Protein AF-A0A2S5N0G9-F1 (afdb_monomer_lite)

Radius of gyration: 22.92 Å; chains: 1; bounding box: 87×25×61 Å

pLDDT: mean 88.34, std 13.6, range [45.78, 98.44]

Sequence (150 aa):
MRMTAMVTISERQPISTPMTWEITRTRRIVLGGAIVITLATGAAIGSTYAPAAATDPDLLVLVRFMAFVKTVIALSAAAIVAWRFGSAIARPLAATYIASVSLMALAPGLIWYEALLPLASGLFHSGLLLGLALAAGDGLLKRRASDPAD

Secondary structure (DSSP, 8-state):
-----------------HHHHHHHHHHHHHHHHHHHHHHHHHHHHHHHS--SS---HHHHHHHHHHHHHHHHHHHHHHHHHHHHTTS---HHHHHHHHHHHHHHHHHHHHHHTT-SHHHHHHHHHHHHHHHHHHHHHHHHHHHHHHS---

Foldseek 3Di:
DDDDPPPPPPPPPPCPPPVLVVQLVVLLVLLVVLLVVLLVVLQVVQVVQQDPDDDDPVVLVVLLVVLVVLQVVLVVLSVVLSVVSNDDDDPVLSVLSSQLSSLSSNLSSNSNRPHPNVSSVVSNVSSVVSSVVSVVVVVVVVVVVPDDDD

Structure (mmCIF, N/CA/C/O backbone):
data_AF-A0A2S5N0G9-F1
#
_entry.id   AF-A0A2S5N0G9-F1
#
loop_
_atom_site.group_PDB
_atom_site.id
_atom_site.type_symbol
_atom_site.label_atom_id
_atom_site.label_alt_id
_atom_site.label_comp_id
_atom_site.label_asym_id
_atom_site.label_entity_id
_atom_site.label_seq_id
_atom_site.pdbx_PDB_ins_code
_atom_site.Cartn_x
_atom_site.Cartn_y
_atom_site.Cartn_z
_atom_site.occupancy
_atom_site.B_iso_or_equiv
_atom_site.auth_seq_id
_atom_site.auth_comp_id
_atom_site.auth_asym_id
_atom_site.auth_atom_id
_atom_site.pdbx_PDB_model_num
ATOM 1 N N . MET A 1 1 ? -66.064 -11.218 20.765 1.00 45.78 1 MET A N 1
ATOM 2 C CA . MET A 1 1 ? -64.932 -10.770 21.603 1.00 45.78 1 MET A CA 1
ATOM 3 C C . MET A 1 1 ? -63.636 -11.228 20.932 1.00 45.78 1 MET A C 1
ATOM 5 O O . MET A 1 1 ? -63.236 -12.370 21.090 1.00 45.78 1 MET A O 1
ATOM 9 N N . ARG A 1 2 ? -63.056 -10.394 20.060 1.00 47.59 2 ARG A N 1
ATOM 10 C CA . ARG A 1 2 ? -61.748 -10.618 19.420 1.00 47.59 2 ARG A CA 1
ATOM 11 C C . ARG A 1 2 ? -60.911 -9.380 19.727 1.00 47.59 2 ARG A C 1
ATOM 13 O O . ARG A 1 2 ? -61.249 -8.297 19.265 1.00 47.59 2 ARG A O 1
ATOM 20 N N . MET A 1 3 ? -59.896 -9.540 20.571 1.00 50.47 3 MET A N 1
ATOM 21 C CA . MET A 1 3 ? -58.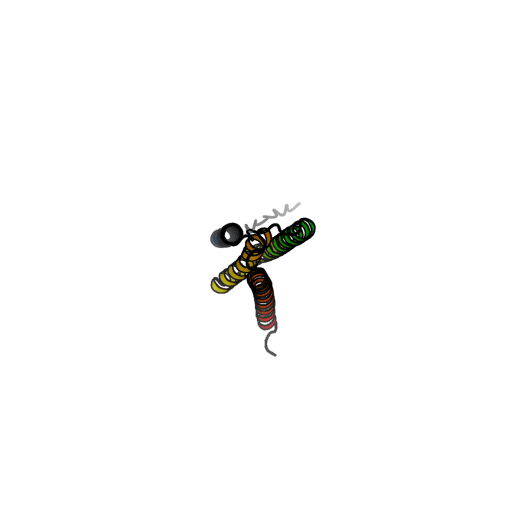911 -8.503 20.870 1.00 50.47 3 MET A CA 1
ATOM 22 C C . MET A 1 3 ? -57.874 -8.498 19.749 1.00 50.47 3 MET A C 1
ATOM 24 O O . MET A 1 3 ? -57.057 -9.409 19.639 1.00 50.47 3 MET A O 1
ATOM 28 N N . THR A 1 4 ? -57.943 -7.482 18.897 1.00 65.44 4 THR A N 1
ATOM 29 C CA . THR A 1 4 ? -56.927 -7.184 17.891 1.00 65.44 4 THR A CA 1
ATOM 30 C C . THR A 1 4 ? -55.730 -6.577 18.615 1.00 65.44 4 THR A C 1
ATOM 32 O O . THR A 1 4 ? -55.753 -5.408 18.993 1.00 65.44 4 THR A O 1
ATOM 35 N N . ALA A 1 5 ? -54.702 -7.384 18.875 1.00 56.84 5 ALA A N 1
ATOM 36 C CA . ALA A 1 5 ? -53.436 -6.887 19.391 1.00 56.84 5 ALA A CA 1
ATOM 37 C C . ALA A 1 5 ? -52.751 -6.070 18.287 1.00 56.84 5 ALA A C 1
ATOM 39 O O . ALA A 1 5 ? -52.261 -6.612 17.297 1.00 56.84 5 ALA A O 1
ATOM 40 N N . MET A 1 6 ? -52.770 -4.750 18.445 1.00 55.53 6 MET A N 1
ATOM 41 C CA . MET A 1 6 ? -52.031 -3.818 17.606 1.00 55.53 6 MET A CA 1
ATOM 42 C C . MET A 1 6 ? -50.548 -3.947 17.971 1.00 55.53 6 MET A C 1
ATOM 44 O O . MET A 1 6 ? -50.085 -3.378 18.956 1.00 55.53 6 MET A O 1
ATOM 48 N N . VAL A 1 7 ? -49.816 -4.768 17.216 1.00 66.38 7 VAL A N 1
ATOM 49 C CA . VAL A 1 7 ? -48.358 -4.886 17.321 1.00 66.38 7 VAL A CA 1
ATOM 50 C C . VAL A 1 7 ? -47.752 -3.606 16.752 1.00 66.38 7 VAL A C 1
ATOM 52 O O . VAL A 1 7 ? -47.604 -3.447 15.542 1.00 66.38 7 VAL A O 1
ATOM 55 N N . THR A 1 8 ? -47.418 -2.667 17.629 1.00 62.09 8 THR A N 1
ATOM 56 C CA . THR A 1 8 ? -46.537 -1.546 17.311 1.00 62.09 8 THR A CA 1
ATOM 57 C C . THR A 1 8 ? -45.128 -2.097 17.123 1.00 62.09 8 THR A C 1
ATOM 59 O O . THR A 1 8 ? -44.383 -2.314 18.077 1.00 62.09 8 THR A O 1
ATOM 62 N N . ILE A 1 9 ? -44.764 -2.352 15.867 1.00 60.28 9 ILE A N 1
ATOM 63 C CA . ILE A 1 9 ? -43.373 -2.547 15.461 1.00 60.28 9 ILE A CA 1
ATOM 64 C C . ILE A 1 9 ? -42.659 -1.226 15.763 1.00 60.28 9 ILE A C 1
ATOM 66 O O . ILE A 1 9 ? -42.731 -0.269 14.998 1.00 60.28 9 ILE A O 1
ATOM 70 N N . SER A 1 10 ? -42.027 -1.144 16.933 1.00 58.50 10 SER A N 1
ATOM 71 C CA . SER A 1 10 ? -41.069 -0.090 17.239 1.00 58.50 10 SER A CA 1
ATOM 72 C C . SER A 1 10 ? -39.865 -0.322 16.332 1.00 58.50 10 SER A C 1
ATOM 74 O O . SER A 1 10 ? -39.002 -1.150 16.627 1.00 58.50 10 SER A O 1
ATOM 76 N N . GLU A 1 11 ? -39.837 0.376 15.195 1.00 58.41 11 GLU A N 1
ATOM 77 C CA . GLU A 1 11 ? -38.622 0.585 14.417 1.00 58.41 11 GLU A CA 1
ATOM 78 C C . GLU A 1 11 ? -37.591 1.241 15.340 1.00 58.41 11 GLU A C 1
ATOM 80 O O . GLU A 1 11 ? -37.513 2.463 15.472 1.00 58.41 11 GLU A O 1
ATOM 85 N N . ARG A 1 12 ? -36.765 0.426 16.000 1.00 58.44 12 ARG A N 1
ATOM 86 C CA . ARG A 1 12 ? -35.444 0.880 16.421 1.00 58.44 12 ARG A CA 1
ATOM 87 C C . ARG A 1 12 ? -34.668 1.150 15.141 1.00 58.44 12 ARG A C 1
ATOM 89 O O . ARG A 1 12 ? -33.966 0.272 14.653 1.00 58.44 12 ARG A O 1
ATOM 96 N N . GLN A 1 13 ? -34.828 2.351 14.590 1.00 59.62 13 GLN A N 1
ATOM 97 C CA . GLN A 1 13 ? -33.883 2.923 13.641 1.00 59.62 13 GLN A CA 1
ATOM 98 C C . GLN A 1 13 ? -32.494 2.756 14.273 1.00 59.62 13 GLN A C 1
ATOM 100 O O . GLN A 1 13 ? -32.251 3.329 15.343 1.00 59.62 13 GLN A O 1
ATOM 105 N N . PRO A 1 14 ? -31.601 1.918 13.717 1.00 58.53 14 PRO A N 1
ATOM 106 C CA . PRO A 1 14 ? -30.251 1.842 14.232 1.00 58.53 14 PRO A CA 1
ATOM 107 C C . PRO A 1 14 ? -29.652 3.225 14.012 1.00 58.53 14 PRO A C 1
ATOM 109 O O . PRO A 1 14 ? -29.462 3.649 12.875 1.00 58.53 14 PRO A O 1
ATOM 112 N N . ILE A 1 15 ? -29.402 3.955 15.100 1.00 60.78 15 ILE A N 1
ATOM 113 C CA . ILE A 1 15 ? -28.652 5.206 15.063 1.00 60.78 15 ILE A CA 1
ATOM 114 C C . ILE A 1 15 ? -27.228 4.824 14.649 1.00 60.78 15 ILE A C 1
ATOM 116 O O . ILE A 1 15 ? -26.339 4.644 15.478 1.00 60.78 15 ILE A O 1
ATOM 120 N N . SER A 1 16 ? -26.998 4.646 13.350 1.00 57.66 16 SER A N 1
ATOM 121 C CA . SER A 1 16 ? -25.667 4.737 12.781 1.00 57.66 16 SER A CA 1
ATOM 122 C C . SER A 1 16 ? -25.278 6.194 12.949 1.00 57.66 16 SER A C 1
ATOM 124 O O . SER A 1 16 ? -25.756 7.059 12.216 1.00 57.66 16 SER A O 1
ATOM 126 N N . THR A 1 17 ? -24.490 6.493 13.977 1.00 56.34 17 THR A N 1
ATOM 127 C CA . THR A 1 17 ? -23.996 7.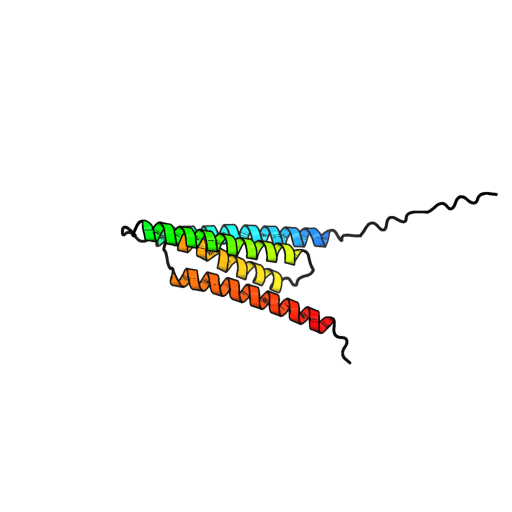847 14.209 1.00 56.34 17 THR A CA 1
ATOM 128 C C . THR A 1 17 ? -23.321 8.331 12.920 1.00 56.34 17 THR A C 1
ATOM 130 O O . THR A 1 17 ? -22.353 7.699 12.480 1.00 56.34 17 THR A O 1
ATOM 133 N N . PRO A 1 18 ? -23.809 9.414 12.281 1.00 60.34 18 PRO A N 1
ATOM 134 C CA . PRO A 1 18 ? -23.333 9.853 10.965 1.00 60.34 18 PRO A CA 1
ATOM 135 C C . PRO A 1 18 ? -21.814 10.098 10.931 1.00 60.34 18 PRO A C 1
ATOM 137 O O . PRO A 1 18 ? -21.167 9.937 9.906 1.00 60.34 18 PRO A O 1
ATOM 140 N N . MET A 1 19 ? -21.202 10.358 12.084 1.00 66.94 19 MET A N 1
ATOM 141 C CA . MET A 1 19 ? -19.759 10.540 12.208 1.00 66.94 19 MET A CA 1
ATOM 142 C C . MET A 1 19 ? -18.927 9.282 11.871 1.00 66.94 19 MET A C 1
ATOM 144 O O . MET A 1 19 ? -17.781 9.396 11.442 1.00 66.94 19 MET A O 1
ATOM 148 N N . THR A 1 20 ? -19.454 8.066 12.066 1.00 78.69 20 THR A N 1
ATOM 149 C CA . THR A 1 20 ? -18.649 6.834 11.922 1.00 78.69 20 THR A CA 1
ATOM 150 C C . THR A 1 20 ? -18.421 6.437 10.463 1.00 78.69 20 THR A C 1
ATOM 152 O O . THR A 1 20 ? -17.302 6.062 10.101 1.00 78.69 20 THR A O 1
ATOM 155 N N . TRP A 1 21 ? -19.432 6.581 9.600 1.00 79.00 21 TRP A N 1
ATOM 156 C CA . TRP A 1 21 ? -19.316 6.233 8.181 1.00 79.00 21 TRP A CA 1
ATOM 157 C C . TRP A 1 21 ? -18.414 7.213 7.420 1.00 79.00 21 TRP A C 1
ATOM 159 O O . TRP A 1 21 ? -17.643 6.783 6.559 1.00 79.00 21 TRP A O 1
ATOM 169 N N . GLU A 1 22 ? -18.438 8.504 7.771 1.00 88.00 22 GLU A N 1
ATOM 170 C CA . GLU A 1 22 ? -17.574 9.528 7.170 1.00 88.00 22 GLU A CA 1
ATOM 171 C C . GLU A 1 22 ? -16.100 9.266 7.474 1.00 88.00 22 GLU A C 1
ATOM 173 O O . GLU A 1 22 ? -15.257 9.328 6.575 1.00 88.00 22 GLU A O 1
ATOM 178 N N . ILE A 1 23 ? -15.777 8.895 8.719 1.00 87.50 23 ILE A N 1
ATOM 179 C CA . ILE A 1 23 ? -14.408 8.556 9.128 1.00 87.50 23 ILE A CA 1
ATOM 180 C C . ILE A 1 23 ? -13.918 7.309 8.383 1.00 87.50 23 ILE A C 1
ATOM 182 O O . ILE A 1 23 ? -12.805 7.307 7.848 1.00 87.50 23 ILE A O 1
ATOM 186 N N . THR A 1 24 ? -14.732 6.251 8.307 1.00 89.94 24 THR A N 1
ATOM 187 C CA . THR A 1 24 ? -14.374 5.032 7.565 1.00 89.94 24 THR A CA 1
ATOM 188 C C . THR A 1 24 ? -14.204 5.311 6.072 1.00 89.94 24 THR A C 1
ATOM 190 O O . THR A 1 24 ? -13.220 4.864 5.477 1.00 89.94 24 THR A O 1
ATOM 193 N N . ARG A 1 25 ? -15.108 6.089 5.461 1.00 92.69 25 ARG A N 1
ATOM 194 C CA . ARG A 1 25 ? -15.016 6.489 4.050 1.00 92.69 25 ARG A CA 1
ATOM 195 C C . ARG A 1 25 ? -13.750 7.299 3.787 1.00 92.69 25 ARG A C 1
ATOM 197 O O . ARG A 1 25 ? -13.001 6.960 2.875 1.00 92.69 25 ARG A O 1
ATOM 204 N N . THR A 1 26 ? -13.475 8.303 4.617 1.00 94.56 26 THR A N 1
ATOM 205 C CA . THR A 1 26 ? -12.275 9.145 4.512 1.00 94.56 26 THR A CA 1
ATOM 206 C C . THR A 1 26 ? -11.011 8.298 4.582 1.00 94.56 26 THR A C 1
ATOM 208 O O . THR A 1 26 ? -10.142 8.417 3.727 1.00 94.56 26 THR A O 1
ATOM 211 N N . ARG A 1 27 ? -10.922 7.363 5.535 1.00 94.75 27 ARG A N 1
ATOM 212 C CA . ARG A 1 27 ? -9.765 6.461 5.664 1.00 94.75 27 ARG A CA 1
ATOM 213 C C . ARG A 1 27 ? -9.568 5.557 4.448 1.00 94.75 27 ARG A C 1
ATOM 215 O O . ARG A 1 27 ? -8.431 5.341 4.043 1.00 94.75 27 ARG A O 1
ATOM 222 N N . ARG A 1 28 ? -10.649 5.048 3.848 1.00 96.25 28 ARG A N 1
ATOM 223 C CA . ARG A 1 28 ? -10.580 4.251 2.609 1.00 96.25 28 ARG A CA 1
ATOM 224 C C . ARG A 1 28 ? -10.113 5.085 1.417 1.00 96.25 28 ARG A C 1
ATOM 226 O O . ARG A 1 28 ? -9.301 4.602 0.637 1.00 96.25 28 ARG A O 1
ATOM 233 N N . ILE A 1 29 ? -10.578 6.330 1.308 1.00 97.56 29 ILE A N 1
ATOM 234 C CA . ILE A 1 29 ? -10.121 7.272 0.275 1.00 97.56 29 ILE A CA 1
ATOM 235 C C . ILE A 1 29 ? -8.635 7.581 0.463 1.00 97.56 29 ILE A C 1
ATOM 237 O O . ILE A 1 29 ? -7.877 7.495 -0.496 1.00 97.56 29 ILE A O 1
ATOM 241 N N . VAL A 1 30 ? -8.205 7.879 1.692 1.00 97.88 30 VAL A N 1
ATOM 242 C CA . VAL A 1 30 ? -6.792 8.140 2.004 1.00 97.88 30 VAL A CA 1
ATOM 243 C C . VAL A 1 30 ? -5.930 6.919 1.686 1.00 97.88 30 VAL A C 1
ATOM 245 O O . VAL A 1 30 ? -4.880 7.077 1.078 1.00 97.88 30 VAL A O 1
ATOM 248 N N . LEU A 1 31 ? -6.374 5.707 2.034 1.00 97.94 31 LEU A N 1
ATOM 249 C CA . LEU A 1 31 ? -5.674 4.470 1.680 1.00 97.94 31 LEU A CA 1
ATOM 250 C C . LEU A 1 31 ? -5.543 4.307 0.160 1.00 97.94 31 LEU A C 1
ATOM 252 O O . LEU A 1 31 ? -4.445 4.067 -0.333 1.00 97.94 31 LEU A O 1
ATOM 256 N N . GLY A 1 32 ? -6.644 4.464 -0.581 1.00 97.81 32 GLY A N 1
ATOM 257 C CA . GLY A 1 32 ? -6.636 4.371 -2.042 1.00 97.81 32 GLY A CA 1
ATOM 258 C C . GLY A 1 32 ? -5.720 5.414 -2.684 1.00 97.81 32 GLY A C 1
ATOM 259 O O . GLY A 1 32 ? -4.890 5.073 -3.523 1.00 97.81 32 GLY A O 1
ATOM 260 N N . GLY A 1 33 ? -5.809 6.666 -2.230 1.00 98.19 33 GLY A N 1
ATOM 261 C CA . GLY A 1 33 ? -4.933 7.747 -2.673 1.00 98.19 33 GLY A CA 1
ATOM 262 C C . GLY A 1 33 ? -3.464 7.461 -2.370 1.00 98.19 33 GLY A C 1
ATOM 263 O O . GLY A 1 33 ? -2.623 7.620 -3.248 1.00 98.19 33 GLY A O 1
ATOM 264 N N . ALA A 1 34 ? -3.152 6.968 -1.170 1.00 98.00 34 ALA A N 1
ATOM 265 C CA . ALA A 1 34 ? -1.789 6.627 -0.780 1.00 98.00 34 ALA A CA 1
ATOM 266 C C . ALA A 1 34 ? -1.192 5.524 -1.667 1.00 98.00 34 ALA A C 1
ATOM 268 O O . ALA A 1 34 ? -0.059 5.670 -2.110 1.00 98.00 34 ALA A O 1
ATOM 269 N N . ILE A 1 35 ? -1.962 4.480 -1.995 1.00 97.88 35 ILE A N 1
ATOM 270 C CA . ILE A 1 35 ? -1.524 3.399 -2.896 1.00 97.88 35 ILE A CA 1
ATOM 271 C C . ILE A 1 35 ? -1.207 3.936 -4.288 1.00 97.88 35 ILE A C 1
ATOM 273 O O . ILE A 1 35 ? -0.157 3.623 -4.843 1.00 97.88 35 ILE A O 1
ATOM 277 N N . VAL A 1 36 ? -2.106 4.745 -4.856 1.00 98.00 36 VAL A N 1
ATOM 278 C CA . VAL A 1 36 ? -1.902 5.327 -6.189 1.00 98.00 36 VAL A CA 1
ATOM 279 C C . VAL A 1 36 ? -0.661 6.217 -6.190 1.00 98.00 36 VAL A C 1
ATOM 281 O O . VAL A 1 36 ? 0.181 6.091 -7.076 1.00 98.00 36 VAL A O 1
ATOM 284 N N . ILE A 1 37 ? -0.512 7.070 -5.172 1.00 98.38 37 ILE A N 1
ATOM 285 C CA . ILE A 1 37 ? 0.630 7.978 -5.040 1.00 98.38 37 ILE A CA 1
ATOM 286 C C . ILE A 1 37 ? 1.936 7.200 -4.888 1.00 98.38 37 ILE A C 1
ATOM 288 O O . ILE A 1 37 ? 2.898 7.524 -5.582 1.00 98.38 37 ILE A O 1
ATOM 292 N N . THR A 1 38 ? 2.010 6.181 -4.025 1.00 97.88 38 THR A N 1
ATOM 293 C CA . THR A 1 38 ? 3.269 5.447 -3.825 1.00 97.88 38 THR A CA 1
ATOM 294 C C . THR A 1 38 ? 3.609 4.551 -5.000 1.00 97.88 38 THR A C 1
ATOM 296 O O . THR A 1 38 ? 4.776 4.497 -5.377 1.00 97.88 38 THR A O 1
ATOM 299 N N . LEU A 1 39 ? 2.625 3.922 -5.645 1.00 97.19 39 LEU A N 1
ATOM 300 C CA . LEU A 1 39 ? 2.859 3.173 -6.878 1.00 97.19 39 LEU A CA 1
ATOM 301 C C . LEU A 1 39 ? 3.406 4.089 -7.984 1.00 97.19 39 LEU A C 1
ATOM 303 O O . LEU A 1 39 ? 4.416 3.762 -8.607 1.00 97.19 39 LEU A O 1
ATOM 307 N N . ALA A 1 40 ? 2.788 5.259 -8.184 1.00 97.81 40 ALA A N 1
ATOM 308 C CA . ALA A 1 40 ? 3.242 6.254 -9.155 1.00 97.81 40 ALA A CA 1
ATOM 309 C C . ALA A 1 40 ? 4.627 6.816 -8.804 1.00 97.81 40 ALA A C 1
ATOM 311 O O . ALA A 1 40 ? 5.475 6.958 -9.680 1.00 97.81 40 ALA A O 1
ATOM 312 N N . THR A 1 41 ? 4.887 7.073 -7.520 1.00 98.19 41 THR A N 1
ATOM 313 C CA . THR A 1 41 ? 6.209 7.487 -7.026 1.00 98.19 41 THR A CA 1
ATOM 314 C C . THR A 1 41 ? 7.265 6.434 -7.343 1.00 98.19 41 THR A C 1
ATOM 316 O O . THR A 1 41 ? 8.325 6.762 -7.869 1.00 98.19 41 THR A O 1
ATOM 319 N N . GLY A 1 42 ? 6.969 5.161 -7.077 1.00 96.88 42 GLY A N 1
ATOM 320 C CA . GLY A 1 42 ? 7.865 4.050 -7.381 1.00 96.88 42 GLY A CA 1
ATOM 321 C C . GLY A 1 42 ? 8.147 3.944 -8.874 1.00 96.88 42 GLY A C 1
ATOM 322 O O . GLY A 1 42 ? 9.295 3.771 -9.262 1.00 96.88 42 GLY A O 1
ATOM 323 N N . ALA A 1 43 ? 7.122 4.117 -9.712 1.00 96.06 43 ALA A N 1
ATOM 324 C CA . ALA A 1 43 ? 7.270 4.128 -11.162 1.00 96.06 43 ALA A CA 1
ATOM 325 C C . ALA A 1 43 ? 8.124 5.309 -11.656 1.00 96.06 43 ALA A C 1
ATOM 327 O O . ALA A 1 43 ? 9.002 5.103 -12.484 1.00 96.06 43 ALA A O 1
ATOM 328 N N . ALA A 1 44 ? 7.914 6.519 -11.128 1.00 97.25 44 ALA A N 1
ATOM 329 C CA . ALA A 1 44 ? 8.679 7.712 -11.504 1.00 97.25 44 ALA A CA 1
ATOM 330 C C . ALA A 1 44 ? 10.161 7.617 -11.095 1.00 97.25 44 ALA A C 1
ATOM 332 O O . ALA A 1 44 ? 11.061 7.975 -11.860 1.00 97.25 44 ALA A O 1
ATOM 333 N N . ILE A 1 45 ? 10.431 7.091 -9.895 1.00 96.06 45 ILE A N 1
ATOM 334 C CA . ILE A 1 45 ? 11.797 6.782 -9.460 1.00 96.06 45 ILE A CA 1
ATOM 335 C C . ILE A 1 45 ? 12.374 5.691 -10.365 1.00 96.06 45 ILE A C 1
ATOM 337 O O . ILE A 1 45 ? 13.456 5.860 -10.919 1.00 96.06 45 ILE A O 1
ATOM 341 N N . GLY A 1 46 ? 11.635 4.598 -10.562 1.00 93.88 46 GLY A N 1
ATOM 342 C CA . GLY A 1 46 ? 12.058 3.459 -11.367 1.00 93.88 46 GLY A CA 1
ATOM 343 C C . GLY A 1 46 ? 12.447 3.856 -12.787 1.00 93.88 46 GLY A C 1
ATOM 344 O O . GLY A 1 46 ? 13.529 3.496 -13.233 1.00 93.88 46 GLY A O 1
ATOM 345 N N . SER A 1 47 ? 11.639 4.679 -13.459 1.00 93.00 47 SER A N 1
ATOM 346 C CA . SER A 1 47 ? 11.938 5.163 -14.810 1.00 93.00 47 SER A CA 1
ATOM 347 C C . SER A 1 47 ? 13.207 6.012 -14.886 1.00 93.00 47 SER A C 1
ATOM 349 O O . SER A 1 47 ? 13.847 6.051 -15.930 1.00 93.00 47 SER A O 1
ATOM 351 N N . THR A 1 48 ? 13.584 6.683 -13.793 1.00 94.31 48 THR A N 1
ATOM 352 C CA . THR A 1 48 ? 14.811 7.495 -13.720 1.00 94.31 48 THR A CA 1
ATOM 353 C C . THR A 1 48 ? 16.064 6.626 -13.586 1.00 94.31 48 THR A C 1
ATOM 355 O O . THR A 1 48 ? 17.124 6.986 -14.089 1.00 94.31 48 THR A O 1
ATOM 358 N N . TYR A 1 49 ? 15.943 5.475 -12.919 1.00 89.56 49 TYR A N 1
ATOM 359 C CA . TYR A 1 49 ? 17.042 4.538 -12.657 1.00 89.56 49 TYR A CA 1
ATOM 360 C C . TYR A 1 49 ? 16.965 3.264 -13.508 1.00 89.56 49 TYR A C 1
ATOM 362 O O . TY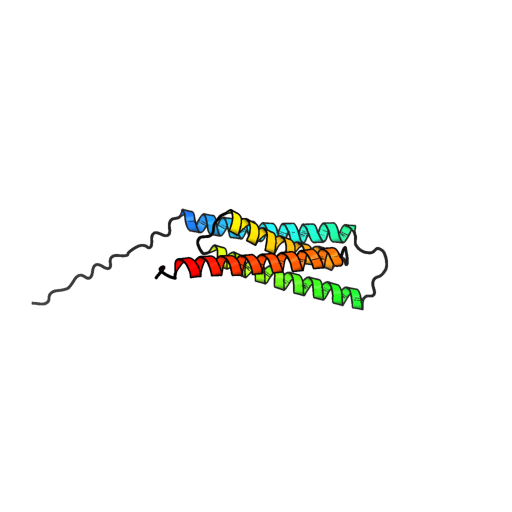R A 1 49 ? 17.658 2.289 -13.209 1.00 89.56 49 TYR A O 1
ATOM 370 N N . ALA A 1 50 ? 16.116 3.253 -14.537 1.00 85.56 50 ALA A N 1
ATOM 371 C CA . ALA A 1 50 ? 15.978 2.115 -15.429 1.00 85.56 50 ALA A CA 1
ATOM 372 C C . ALA A 1 50 ? 17.334 1.822 -16.101 1.00 85.56 50 ALA A C 1
ATOM 374 O O . ALA A 1 50 ? 18.023 2.760 -16.519 1.00 85.56 50 ALA A O 1
ATOM 375 N N . PRO A 1 51 ? 17.751 0.548 -16.195 1.00 79.81 51 PRO A N 1
ATOM 376 C CA . PRO A 1 51 ? 19.025 0.205 -16.806 1.00 79.81 51 PRO A CA 1
ATOM 377 C C . PRO A 1 51 ? 19.075 0.675 -18.268 1.00 79.81 51 PRO A C 1
ATOM 379 O O . PRO A 1 51 ? 18.143 0.468 -19.040 1.00 79.81 51 PRO A O 1
ATOM 382 N N . ALA A 1 52 ? 20.184 1.318 -18.646 1.00 67.44 52 ALA A N 1
ATOM 383 C CA . ALA A 1 52 ? 20.405 1.817 -20.007 1.00 67.44 52 ALA A CA 1
ATOM 384 C C . ALA A 1 52 ? 20.823 0.712 -20.997 1.00 67.44 52 ALA A C 1
ATOM 386 O O . ALA A 1 52 ? 20.773 0.912 -22.209 1.00 67.44 52 ALA A O 1
ATOM 387 N N . ALA A 1 53 ? 21.273 -0.437 -20.484 1.00 68.19 53 ALA A N 1
ATOM 388 C CA . ALA A 1 53 ? 21.680 -1.585 -21.284 1.00 68.19 53 ALA A CA 1
ATOM 389 C C . ALA A 1 53 ? 20.482 -2.492 -21.595 1.00 68.19 53 ALA A C 1
ATOM 391 O O . ALA A 1 53 ? 19.519 -2.541 -20.834 1.00 68.19 53 ALA A O 1
ATOM 392 N N . ALA A 1 54 ? 20.564 -3.233 -22.702 1.00 60.94 54 ALA A N 1
ATOM 393 C CA . ALA A 1 54 ? 19.547 -4.208 -23.072 1.00 60.94 54 ALA A CA 1
ATOM 394 C C . ALA A 1 54 ? 19.501 -5.342 -22.035 1.00 60.94 54 ALA A C 1
ATOM 396 O O . ALA A 1 54 ? 20.364 -6.221 -22.035 1.00 60.94 54 ALA A O 1
ATOM 397 N N . THR A 1 55 ? 18.504 -5.313 -21.148 1.00 78.81 55 THR A N 1
ATOM 398 C CA . THR A 1 55 ? 18.150 -6.475 -20.332 1.00 78.81 55 THR A CA 1
ATOM 399 C C . THR A 1 55 ? 17.705 -7.609 -21.251 1.00 78.81 55 THR A C 1
ATOM 401 O O . THR A 1 55 ? 17.000 -7.376 -22.236 1.00 78.81 55 THR A O 1
ATOM 404 N N . ASP A 1 56 ? 18.111 -8.834 -20.916 1.00 88.75 56 ASP A N 1
ATOM 405 C CA . ASP A 1 56 ? 17.588 -10.048 -21.537 1.00 88.75 56 ASP A CA 1
ATOM 406 C C . ASP A 1 56 ? 16.041 -10.002 -21.568 1.00 88.75 56 ASP A C 1
ATOM 408 O O . ASP A 1 56 ? 15.415 -9.843 -20.511 1.00 88.75 56 ASP A O 1
ATOM 412 N N . PRO A 1 57 ? 15.402 -10.110 -22.750 1.00 89.56 57 PRO A N 1
ATOM 413 C CA . PRO A 1 57 ? 13.950 -10.057 -22.880 1.00 89.56 57 PRO A CA 1
ATOM 414 C C . PRO A 1 57 ? 13.206 -11.029 -21.958 1.00 89.56 57 PRO A C 1
ATOM 416 O O . PRO A 1 57 ? 12.156 -10.668 -21.418 1.00 89.56 57 PRO A O 1
ATOM 419 N N . ASP A 1 58 ? 13.753 -12.225 -21.731 1.00 92.19 58 ASP A N 1
ATOM 420 C CA . ASP A 1 58 ? 13.116 -13.236 -20.883 1.00 92.19 58 ASP A CA 1
ATOM 421 C C . ASP A 1 58 ? 13.160 -12.822 -19.406 1.00 92.19 58 ASP A C 1
ATOM 423 O O . ASP A 1 58 ? 12.179 -12.973 -18.667 1.00 92.19 58 ASP A O 1
ATOM 427 N N . LEU A 1 59 ? 14.270 -12.208 -18.981 1.00 90.25 59 LEU A N 1
ATOM 428 C CA . LEU A 1 59 ? 14.412 -11.659 -17.635 1.00 90.25 59 LEU A CA 1
ATOM 429 C C . LEU A 1 59 ? 13.456 -10.479 -17.415 1.00 90.25 59 LEU A C 1
ATOM 431 O O . LEU A 1 59 ? 12.800 -10.413 -16.374 1.00 90.25 59 LEU A O 1
ATOM 435 N N . LEU A 1 60 ? 13.314 -9.593 -18.402 1.00 91.00 60 LEU A N 1
ATOM 436 C CA . LEU A 1 60 ? 12.386 -8.459 -18.347 1.00 91.00 60 LEU A CA 1
ATOM 437 C C . LEU A 1 60 ? 10.933 -8.929 -18.180 1.00 91.00 60 LEU A C 1
ATOM 439 O O . LEU A 1 60 ? 10.183 -8.380 -17.365 1.00 91.00 60 LEU A O 1
ATOM 443 N N . VAL A 1 61 ? 10.521 -9.964 -18.922 1.00 93.38 61 VAL A N 1
ATOM 444 C CA . VAL A 1 61 ? 9.182 -10.565 -18.786 1.00 93.38 61 VAL A CA 1
ATOM 445 C C . VAL A 1 61 ? 8.988 -11.132 -17.381 1.00 93.38 61 VAL A C 1
ATOM 447 O O . VAL A 1 61 ? 7.969 -10.849 -16.742 1.00 93.38 61 VAL A O 1
ATOM 450 N N . LEU A 1 62 ? 9.972 -11.874 -16.867 1.00 93.56 62 LEU A N 1
ATOM 451 C CA . LEU A 1 62 ? 9.923 -12.444 -15.522 1.00 93.56 62 LEU A CA 1
ATOM 452 C C . LEU A 1 62 ? 9.813 -11.358 -14.440 1.00 93.56 62 LEU A C 1
ATOM 454 O O . LEU A 1 62 ? 8.977 -11.462 -13.536 1.00 93.56 62 LEU A O 1
ATOM 458 N N . VAL A 1 63 ? 10.616 -10.295 -14.531 1.00 93.06 63 VAL A N 1
ATOM 459 C CA . VAL A 1 63 ? 10.604 -9.198 -13.553 1.00 93.06 63 VAL A CA 1
ATOM 460 C C . VAL A 1 63 ? 9.280 -8.431 -13.599 1.00 93.06 63 VAL A C 1
ATOM 462 O O . VAL A 1 63 ? 8.70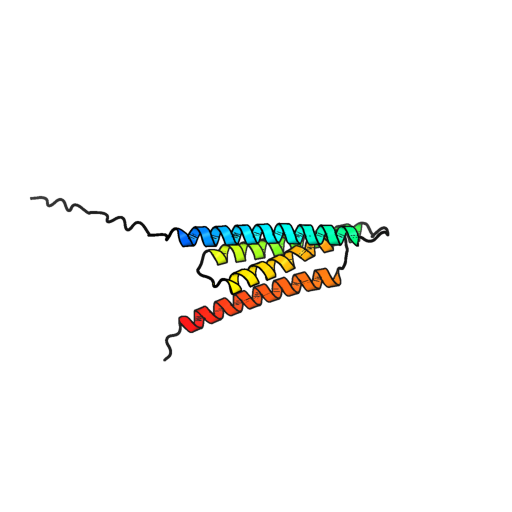7 -8.133 -12.546 1.00 93.06 63 VAL A O 1
ATOM 465 N N . ARG A 1 64 ? 8.724 -8.179 -14.789 1.00 94.06 64 ARG A N 1
ATOM 466 C CA . ARG A 1 64 ? 7.403 -7.540 -14.937 1.00 94.06 64 ARG A CA 1
ATOM 467 C C . ARG A 1 64 ? 6.272 -8.411 -14.404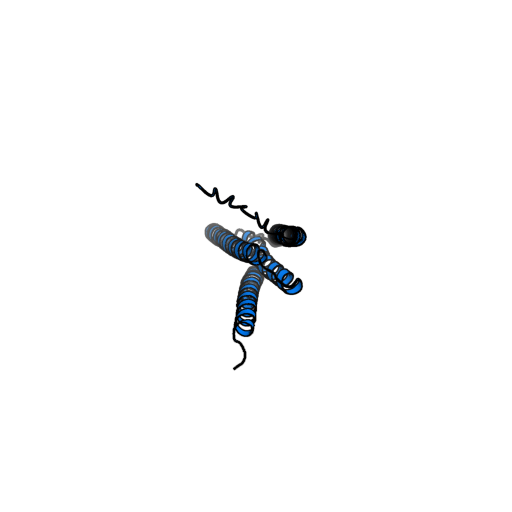 1.00 94.06 64 ARG A C 1
ATOM 469 O O . ARG A 1 64 ? 5.376 -7.901 -13.728 1.00 94.06 64 ARG A O 1
ATOM 476 N N . PHE A 1 65 ? 6.333 -9.721 -14.632 1.00 95.88 65 PHE A N 1
ATOM 477 C CA . PHE A 1 65 ? 5.394 -10.659 -14.022 1.00 95.88 65 PHE A CA 1
ATOM 478 C C . PHE A 1 65 ? 5.496 -10.629 -12.489 1.00 95.88 65 PHE A C 1
ATOM 480 O O . PHE A 1 65 ? 4.481 -10.559 -11.793 1.00 95.88 65 PHE A O 1
ATOM 487 N N . MET A 1 66 ? 6.711 -10.580 -11.938 1.00 96.19 66 MET A N 1
ATOM 488 C CA . MET A 1 66 ? 6.910 -10.439 -10.496 1.00 96.19 66 MET A CA 1
ATOM 489 C C . MET A 1 66 ? 6.349 -9.112 -9.954 1.00 96.19 66 MET A C 1
ATOM 491 O O . MET A 1 66 ? 5.740 -9.106 -8.878 1.00 96.19 66 MET A O 1
ATOM 495 N N . ALA A 1 67 ? 6.540 -7.998 -10.670 1.00 96.81 67 ALA A N 1
ATOM 496 C CA . ALA A 1 67 ? 5.951 -6.708 -10.313 1.00 96.81 67 ALA A CA 1
ATOM 497 C C . ALA A 1 67 ? 4.423 -6.816 -10.244 1.00 96.81 67 ALA A C 1
ATOM 499 O O . ALA A 1 67 ? 3.824 -6.408 -9.249 1.00 96.81 67 ALA A O 1
ATOM 500 N N . PHE A 1 68 ? 3.804 -7.445 -11.248 1.00 97.81 68 PHE A N 1
ATOM 501 C CA . PHE A 1 68 ? 2.364 -7.693 -11.279 1.00 97.81 68 PHE A CA 1
ATOM 502 C C . PHE A 1 68 ? 1.886 -8.498 -10.062 1.00 97.81 68 PHE A C 1
ATOM 504 O O . PHE A 1 68 ? 0.972 -8.063 -9.360 1.00 97.81 68 PHE A O 1
ATOM 511 N N . VAL A 1 69 ? 2.541 -9.621 -9.745 1.00 98.06 69 VAL A N 1
ATOM 512 C CA . VAL A 1 69 ? 2.198 -10.441 -8.568 1.00 98.06 69 VAL A CA 1
ATOM 513 C C . VAL A 1 69 ? 2.287 -9.622 -7.275 1.00 98.06 69 VAL A C 1
ATOM 515 O O . VAL A 1 69 ? 1.388 -9.681 -6.436 1.00 98.06 69 VAL A O 1
ATOM 518 N N . LYS A 1 70 ? 3.334 -8.805 -7.110 1.00 97.06 70 LYS A N 1
ATOM 519 C CA . LYS A 1 70 ? 3.482 -7.944 -5.924 1.00 97.06 70 LYS A CA 1
ATOM 520 C C . LYS A 1 70 ? 2.411 -6.857 -5.850 1.00 97.06 70 LYS A C 1
ATOM 522 O O . LYS A 1 70 ? 1.931 -6.580 -4.751 1.00 97.06 70 LYS A O 1
ATOM 527 N N . THR A 1 71 ? 1.978 -6.304 -6.981 1.00 97.88 71 THR A N 1
ATOM 528 C CA . THR A 1 71 ? 0.824 -5.394 -7.033 1.00 97.88 71 THR A CA 1
ATOM 529 C C . THR A 1 71 ? -0.442 -6.090 -6.541 1.00 97.88 71 THR A C 1
ATOM 531 O O . THR A 1 71 ? -1.136 -5.548 -5.685 1.00 97.88 71 THR A O 1
ATOM 534 N N . VAL A 1 72 ? -0.719 -7.314 -7.003 1.00 98.38 72 VAL A N 1
ATOM 535 C CA . VAL A 1 72 ? -1.889 -8.094 -6.555 1.00 98.38 72 VAL A CA 1
ATOM 536 C C . VAL A 1 72 ? -1.850 -8.341 -5.044 1.00 98.38 72 VAL A C 1
ATOM 538 O O . VAL A 1 72 ? -2.864 -8.171 -4.362 1.00 98.38 72 VAL A O 1
ATOM 541 N N . ILE A 1 73 ? -0.681 -8.679 -4.493 1.00 98.19 73 ILE A N 1
ATOM 542 C CA . ILE A 1 73 ? -0.517 -8.874 -3.046 1.00 98.19 73 ILE A CA 1
ATOM 543 C C . ILE A 1 73 ? -0.749 -7.559 -2.285 1.00 98.19 73 ILE A C 1
ATOM 545 O O . ILE A 1 73 ? -1.489 -7.548 -1.301 1.00 98.19 73 ILE A O 1
ATOM 549 N N . ALA A 1 74 ? -0.170 -6.443 -2.740 1.00 97.75 74 ALA A N 1
ATOM 550 C CA . ALA A 1 74 ? -0.362 -5.133 -2.114 1.00 97.75 74 ALA A CA 1
ATOM 551 C C . ALA A 1 74 ? -1.837 -4.689 -2.141 1.00 97.75 74 ALA A C 1
ATOM 553 O O . ALA A 1 74 ? -2.353 -4.199 -1.136 1.00 97.75 74 ALA A O 1
ATOM 554 N N . LEU A 1 75 ? -2.546 -4.923 -3.251 1.00 98.19 75 LEU A N 1
ATOM 555 C CA . LEU A 1 75 ? -3.982 -4.647 -3.370 1.00 98.19 75 LEU A CA 1
ATOM 556 C C . LEU A 1 75 ? -4.826 -5.550 -2.464 1.00 98.19 75 LEU A C 1
ATOM 558 O O . LEU A 1 75 ? -5.793 -5.088 -1.860 1.00 98.19 75 LEU A O 1
ATOM 562 N N . SER A 1 76 ? -4.441 -6.817 -2.311 1.00 98.31 76 SER A N 1
ATOM 563 C CA . SER A 1 76 ? -5.104 -7.736 -1.380 1.00 98.31 76 SER A CA 1
ATOM 564 C C . SER A 1 76 ? -4.933 -7.269 0.070 1.00 98.31 76 SER A C 1
ATOM 566 O O . SER A 1 76 ? -5.905 -7.206 0.823 1.00 98.31 76 SER A O 1
ATOM 568 N N . ALA A 1 77 ? -3.721 -6.849 0.450 1.00 98.12 77 ALA A N 1
ATOM 569 C CA . ALA A 1 77 ? -3.458 -6.252 1.759 1.00 98.12 77 ALA A CA 1
ATOM 570 C C . ALA A 1 77 ? -4.271 -4.961 1.968 1.00 98.12 77 ALA A C 1
ATOM 572 O O . ALA A 1 77 ? -4.892 -4.781 3.017 1.00 98.12 77 ALA A O 1
ATOM 573 N N . ALA A 1 78 ? -4.347 -4.098 0.951 1.00 97.94 78 ALA A N 1
ATOM 574 C CA . ALA A 1 78 ? -5.175 -2.898 0.978 1.00 97.94 78 ALA A CA 1
ATOM 575 C C . ALA A 1 78 ? -6.659 -3.214 1.206 1.00 97.94 78 ALA A C 1
ATOM 577 O O . ALA A 1 78 ? -7.307 -2.555 2.017 1.00 97.94 78 ALA A O 1
ATOM 578 N N . ALA A 1 79 ? -7.197 -4.233 0.531 1.00 97.94 79 ALA A N 1
ATOM 579 C CA . ALA A 1 79 ? -8.584 -4.658 0.699 1.00 97.94 79 ALA A CA 1
ATOM 580 C C . ALA A 1 79 ? -8.859 -5.142 2.133 1.00 97.94 79 ALA A C 1
ATOM 582 O O . ALA A 1 79 ? -9.859 -4.746 2.737 1.00 97.94 79 ALA A O 1
ATOM 583 N N . ILE A 1 80 ? -7.937 -5.918 2.715 1.00 97.25 80 ILE A N 1
ATOM 584 C CA . ILE A 1 80 ? -8.018 -6.369 4.114 1.00 97.25 80 ILE A CA 1
ATOM 585 C C . ILE A 1 80 ? -8.005 -5.170 5.076 1.00 97.25 80 ILE A C 1
ATOM 587 O O . ILE A 1 80 ? -8.833 -5.093 5.987 1.00 97.25 80 ILE A O 1
ATOM 591 N N . VAL A 1 81 ? -7.122 -4.189 4.861 1.00 97.19 81 VAL A N 1
ATOM 592 C CA . VAL A 1 81 ? -7.065 -2.961 5.676 1.00 97.19 81 VAL A CA 1
ATOM 593 C C . VAL A 1 81 ? -8.337 -2.118 5.517 1.00 97.19 81 VAL A C 1
ATOM 595 O O . VAL A 1 81 ? -8.905 -1.645 6.505 1.00 97.19 81 VAL A O 1
ATOM 598 N N . ALA A 1 82 ? -8.839 -1.962 4.291 1.00 96.56 82 ALA A N 1
ATOM 599 C CA . ALA A 1 82 ? -10.074 -1.234 4.005 1.00 96.56 82 ALA A CA 1
ATOM 600 C C . ALA A 1 82 ? -11.298 -1.881 4.675 1.00 96.56 82 ALA A C 1
ATOM 602 O O . ALA A 1 82 ? -12.195 -1.173 5.158 1.00 96.56 82 ALA A O 1
ATOM 603 N N . TRP A 1 83 ? -11.322 -3.216 4.731 1.00 94.56 83 TRP A N 1
ATOM 604 C CA . TRP A 1 83 ? -12.295 -3.980 5.504 1.00 94.56 83 TRP A CA 1
ATOM 605 C C . TRP A 1 83 ? -12.127 -3.724 7.009 1.00 94.56 83 TRP A C 1
ATOM 607 O O . TRP A 1 83 ? -13.099 -3.363 7.676 1.00 94.56 83 TRP A O 1
ATOM 617 N N . ARG A 1 84 ? -10.892 -3.769 7.535 1.00 94.00 84 ARG A N 1
ATOM 618 C CA . ARG A 1 84 ? -10.589 -3.511 8.957 1.00 94.00 84 ARG A CA 1
ATOM 619 C C . ARG A 1 84 ? -11.036 -2.124 9.431 1.00 94.00 84 ARG A C 1
ATOM 621 O O . ARG A 1 84 ? -11.477 -1.996 10.577 1.00 94.00 84 ARG A O 1
ATOM 628 N N . PHE A 1 85 ? -10.982 -1.100 8.576 1.00 93.44 85 PHE A N 1
ATOM 629 C CA . PHE A 1 85 ? -11.487 0.252 8.874 1.00 93.44 85 PHE A CA 1
ATOM 630 C C . PHE A 1 85 ? -13.007 0.341 9.070 1.00 93.44 85 PHE A C 1
ATOM 632 O O . PHE A 1 85 ? -13.496 1.382 9.511 1.00 93.44 85 PHE A O 1
ATOM 639 N N . GLY A 1 86 ? -13.756 -0.728 8.780 1.00 88.62 86 GLY A N 1
ATOM 640 C CA . GLY A 1 86 ? -15.180 -0.841 9.110 1.00 88.62 86 GLY A CA 1
ATOM 641 C C . GLY A 1 86 ? -15.473 -0.986 10.608 1.00 88.62 86 GLY A C 1
ATOM 642 O O . GLY A 1 86 ? -16.630 -0.947 11.003 1.00 88.62 86 GLY A O 1
ATOM 643 N N . SER A 1 87 ? -14.446 -1.135 11.449 1.00 86.19 87 SER A N 1
ATOM 644 C CA . SER A 1 87 ? -14.578 -1.191 12.909 1.00 86.19 87 SER A CA 1
ATOM 645 C C . SER A 1 87 ? -13.748 -0.101 13.588 1.00 86.19 87 SER A C 1
ATOM 647 O O . SER A 1 87 ? -12.825 0.464 12.992 1.00 86.19 87 SER A O 1
ATOM 649 N N . ALA A 1 88 ? -14.069 0.198 14.851 1.00 86.56 88 ALA A N 1
ATOM 650 C CA . ALA A 1 88 ? -13.356 1.203 15.631 1.00 86.56 88 ALA A CA 1
ATOM 651 C C . ALA A 1 88 ? -11.846 0.901 15.668 1.00 86.56 88 ALA A C 1
ATOM 653 O O . ALA A 1 88 ? -11.403 -0.226 15.911 1.00 86.56 88 ALA A O 1
ATOM 654 N N . ILE A 1 89 ? -11.046 1.919 15.357 1.00 89.50 89 ILE A N 1
ATOM 655 C CA . ILE A 1 89 ? -9.587 1.833 15.326 1.00 89.50 89 ILE A CA 1
ATOM 656 C C . ILE A 1 89 ? -8.993 3.199 15.651 1.00 89.50 89 ILE A C 1
ATOM 658 O O . ILE A 1 89 ? -9.437 4.233 15.125 1.00 89.50 89 ILE A O 1
ATOM 662 N N . ALA A 1 90 ? -7.991 3.194 16.529 1.00 89.38 90 ALA A N 1
ATOM 663 C CA . ALA A 1 90 ? -7.256 4.388 16.906 1.00 89.38 90 ALA A CA 1
ATOM 664 C C . ALA A 1 90 ? -6.586 5.017 15.672 1.00 89.38 90 ALA A C 1
ATOM 666 O O . ALA A 1 90 ? -6.109 4.319 14.776 1.00 89.38 90 ALA A O 1
ATOM 667 N N . ARG A 1 91 ? -6.545 6.354 15.624 1.00 91.44 91 ARG A N 1
ATOM 668 C CA . ARG A 1 91 ? -5.918 7.110 14.526 1.00 91.44 91 ARG A CA 1
ATOM 669 C C . ARG A 1 91 ? -4.467 6.691 14.226 1.00 91.44 91 ARG A C 1
ATOM 671 O O . ARG A 1 91 ? -4.208 6.441 13.051 1.00 91.44 91 ARG A O 1
ATOM 678 N N . PRO A 1 92 ? -3.550 6.559 15.210 1.00 93.81 92 PRO A N 1
ATOM 679 C CA . PRO A 1 92 ? -2.171 6.165 14.913 1.00 93.81 92 PRO A CA 1
ATOM 680 C C . PRO A 1 92 ? -2.088 4.763 14.302 1.00 93.81 92 PRO A C 1
ATOM 682 O O . PRO A 1 92 ? -1.341 4.559 13.354 1.00 93.81 92 PRO A O 1
ATOM 685 N N . LEU A 1 93 ? -2.919 3.826 14.766 1.00 93.69 93 LEU A N 1
ATOM 686 C CA . LEU A 1 93 ? -2.958 2.468 14.225 1.00 93.69 93 LEU A CA 1
ATOM 687 C C . LEU A 1 93 ? -3.477 2.443 12.776 1.00 93.69 93 LEU A C 1
ATOM 689 O O . LEU A 1 93 ? -2.956 1.722 11.934 1.00 93.69 93 LEU A O 1
ATOM 693 N N . ALA A 1 94 ? -4.480 3.263 12.451 1.00 95.38 94 ALA A N 1
ATOM 694 C CA . ALA A 1 94 ? -4.941 3.401 11.070 1.00 95.38 94 ALA A CA 1
ATOM 695 C C . ALA A 1 94 ? -3.851 3.982 10.150 1.00 95.38 94 ALA A C 1
ATOM 697 O O . ALA A 1 94 ? -3.694 3.517 9.022 1.00 95.38 94 ALA A O 1
ATOM 698 N N . ALA A 1 95 ? -3.085 4.964 10.636 1.00 97.12 95 ALA A N 1
ATOM 699 C CA . ALA A 1 95 ? -1.978 5.552 9.888 1.00 97.12 95 ALA A CA 1
ATOM 700 C C . ALA A 1 95 ? -0.853 4.536 9.627 1.00 97.12 95 ALA A C 1
ATOM 702 O O . ALA A 1 95 ? -0.347 4.473 8.508 1.00 97.12 95 ALA A O 1
ATOM 703 N N . THR A 1 96 ? -0.501 3.697 10.607 1.00 97.56 96 THR A N 1
ATOM 704 C CA . THR A 1 96 ? 0.528 2.660 10.422 1.00 97.56 96 THR A CA 1
ATOM 705 C C . THR A 1 96 ? 0.080 1.548 9.473 1.00 97.56 96 THR A C 1
ATOM 707 O O . THR A 1 96 ? 0.899 1.072 8.689 1.00 97.56 96 THR A O 1
ATOM 710 N N . TYR A 1 97 ? -1.210 1.190 9.452 1.00 97.88 97 TYR A N 1
ATOM 711 C CA . TYR A 1 97 ? -1.758 0.296 8.422 1.00 97.88 97 TYR A CA 1
ATOM 712 C C . TYR A 1 97 ? -1.635 0.887 7.012 1.00 97.88 97 TYR A C 1
ATOM 714 O O . TYR A 1 97 ? -1.226 0.185 6.089 1.00 97.88 97 TYR A O 1
ATOM 722 N N . ILE A 1 98 ? -1.953 2.176 6.839 1.00 98.25 98 ILE A N 1
ATOM 723 C CA . ILE A 1 98 ? -1.790 2.857 5.545 1.00 98.25 98 ILE A CA 1
ATOM 724 C C . ILE A 1 98 ? -0.312 2.869 5.149 1.00 98.25 98 ILE A C 1
ATOM 726 O O . ILE A 1 98 ? 0.010 2.503 4.027 1.00 98.25 98 ILE A O 1
ATOM 730 N N . ALA A 1 99 ? 0.592 3.209 6.072 1.00 98.19 99 ALA A N 1
ATOM 731 C CA . ALA A 1 99 ? 2.031 3.221 5.812 1.00 98.19 99 ALA A CA 1
ATOM 732 C C . ALA A 1 99 ? 2.568 1.843 5.383 1.00 98.19 99 ALA A C 1
ATOM 734 O O . ALA A 1 99 ? 3.322 1.758 4.416 1.00 98.19 99 ALA A O 1
ATOM 735 N N . SER A 1 100 ? 2.142 0.766 6.049 1.00 98.31 100 SER A N 1
ATOM 736 C CA . SER A 1 100 ? 2.483 -0.616 5.684 1.00 98.31 100 SER A CA 1
ATOM 737 C C . SER A 1 100 ? 2.104 -0.936 4.233 1.00 98.31 100 SER A C 1
ATOM 739 O O . SER A 1 100 ? 2.958 -1.365 3.454 1.00 98.31 100 SER A O 1
ATOM 741 N N . VAL A 1 101 ? 0.858 -0.658 3.838 1.00 98.31 101 VAL A N 1
ATOM 742 C CA . VAL A 1 101 ? 0.379 -0.907 2.468 1.00 98.31 101 VAL A CA 1
ATOM 743 C C . VAL A 1 101 ? 1.079 0.007 1.457 1.00 98.31 101 VAL A C 1
ATOM 745 O O . VAL A 1 101 ? 1.447 -0.441 0.372 1.00 98.31 101 VAL A O 1
ATOM 748 N N . SER A 1 102 ? 1.326 1.266 1.816 1.00 98.31 102 SER A N 1
ATOM 749 C CA . SER A 1 102 ? 2.053 2.228 0.983 1.00 98.31 102 SER A CA 1
ATOM 750 C C . SER A 1 102 ? 3.479 1.773 0.667 1.00 98.31 102 SER A C 1
ATOM 752 O O . SER A 1 102 ? 3.904 1.895 -0.483 1.00 98.31 102 SER A O 1
ATOM 754 N N . LEU A 1 103 ? 4.196 1.207 1.649 1.00 97.62 103 LEU A N 1
ATOM 755 C CA . LEU A 1 103 ? 5.528 0.619 1.453 1.00 97.62 103 LEU A CA 1
ATOM 756 C C . LEU A 1 103 ? 5.482 -0.568 0.483 1.00 97.62 103 LEU A C 1
ATOM 758 O O . LEU A 1 103 ? 6.320 -0.663 -0.412 1.00 97.62 103 LEU A O 1
ATOM 762 N N . MET A 1 104 ? 4.474 -1.438 0.617 1.00 98.00 104 MET A N 1
ATOM 763 C CA . MET A 1 104 ? 4.275 -2.558 -0.309 1.00 98.00 104 MET A CA 1
ATOM 764 C C . MET A 1 104 ? 3.980 -2.080 -1.732 1.00 98.00 104 MET A C 1
ATOM 766 O O . MET A 1 104 ? 4.518 -2.646 -2.677 1.00 98.00 104 MET A O 1
ATOM 770 N N . ALA A 1 105 ? 3.152 -1.043 -1.889 1.00 97.81 105 ALA A N 1
ATOM 771 C CA . ALA A 1 105 ? 2.746 -0.503 -3.188 1.00 97.81 105 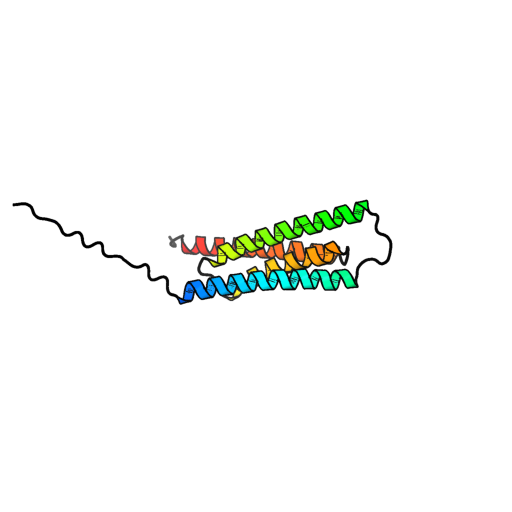ALA A CA 1
ATOM 772 C C . ALA A 1 105 ? 3.858 0.281 -3.910 1.00 97.81 105 ALA A C 1
ATOM 774 O O . ALA A 1 105 ? 3.865 0.331 -5.138 1.00 97.81 105 ALA A O 1
ATOM 775 N N . LEU A 1 106 ? 4.830 0.834 -3.176 1.00 97.56 106 LEU A N 1
ATOM 776 C CA . LEU A 1 106 ? 6.001 1.501 -3.756 1.00 97.56 106 LEU A CA 1
ATOM 777 C C . LEU A 1 106 ? 6.880 0.523 -4.562 1.00 97.56 106 LEU A C 1
ATOM 779 O O . LEU A 1 106 ? 7.406 0.868 -5.620 1.00 97.56 106 LEU A O 1
ATOM 783 N N . ALA A 1 107 ? 7.029 -0.711 -4.072 1.00 96.94 107 ALA A N 1
ATOM 784 C CA . ALA A 1 107 ? 7.959 -1.691 -4.624 1.00 96.94 107 ALA A CA 1
ATOM 785 C C . ALA A 1 107 ? 7.638 -2.147 -6.065 1.00 96.94 107 ALA A C 1
ATOM 787 O O . ALA A 1 107 ? 8.558 -2.135 -6.881 1.00 96.94 107 ALA A O 1
ATOM 788 N N . PRO A 1 108 ? 6.392 -2.509 -6.441 1.00 96.44 108 PRO A N 1
ATOM 789 C CA . PRO A 1 108 ? 6.057 -2.848 -7.823 1.00 96.44 108 PRO A CA 1
ATOM 790 C C . PRO A 1 108 ? 6.419 -1.766 -8.841 1.00 96.44 108 PRO A C 1
ATOM 792 O O . PRO A 1 108 ? 6.845 -2.106 -9.941 1.00 96.44 108 PRO A O 1
ATOM 795 N N . GLY A 1 109 ? 6.303 -0.484 -8.471 1.00 93.62 109 GLY A N 1
ATOM 796 C CA . GLY A 1 109 ? 6.695 0.631 -9.333 1.00 93.62 109 GLY A CA 1
ATOM 797 C C . GLY A 1 109 ? 8.193 0.628 -9.646 1.00 93.62 109 GLY A C 1
ATOM 798 O O . GLY A 1 109 ? 8.569 0.806 -10.797 1.00 93.62 109 GLY A O 1
ATOM 799 N N . LEU A 1 110 ? 9.040 0.340 -8.653 1.00 94.81 110 LEU A N 1
ATOM 800 C CA . LEU A 1 110 ? 10.490 0.201 -8.845 1.00 94.81 110 LEU A CA 1
ATOM 801 C C . LEU A 1 110 ? 10.840 -1.050 -9.667 1.00 94.81 110 LEU A C 1
ATOM 803 O O . LEU A 1 110 ? 11.643 -0.990 -10.596 1.00 94.81 110 LEU A O 1
ATOM 807 N N . ILE A 1 111 ? 10.196 -2.176 -9.345 1.00 94.69 111 ILE A N 1
ATOM 808 C CA . ILE A 1 111 ? 10.446 -3.478 -9.982 1.00 94.69 111 ILE A CA 1
ATOM 809 C C . ILE A 1 111 ? 10.076 -3.445 -11.463 1.00 94.69 111 ILE A C 1
ATOM 811 O O . ILE A 1 111 ? 10.791 -4.028 -12.269 1.00 94.69 111 ILE A O 1
ATOM 815 N N . TRP A 1 112 ? 9.000 -2.749 -11.840 1.00 95.06 112 TRP A N 1
ATOM 816 C CA . TRP A 1 112 ? 8.570 -2.635 -13.237 1.00 95.06 112 TRP A CA 1
ATOM 817 C C . TRP A 1 112 ? 9.667 -2.098 -14.172 1.00 95.06 112 TRP A C 1
ATOM 819 O O . TRP A 1 112 ? 9.701 -2.458 -15.349 1.00 95.06 112 TRP A O 1
ATOM 829 N N . TYR A 1 113 ? 10.564 -1.266 -13.636 1.00 93.19 113 TYR A N 1
ATOM 830 C CA . TYR A 1 113 ? 11.700 -0.671 -14.342 1.00 93.19 113 TYR A CA 1
ATOM 831 C C . TYR A 1 113 ? 13.046 -1.326 -13.995 1.00 93.19 113 TYR A C 1
ATOM 833 O O . TYR A 1 113 ? 14.086 -0.754 -14.299 1.00 93.19 113 TYR A O 1
ATOM 841 N N . GLU A 1 114 ? 13.042 -2.489 -13.330 1.00 91.75 114 GLU A N 1
ATOM 842 C CA . GLU A 1 114 ? 14.253 -3.216 -12.902 1.00 91.75 114 GLU A CA 1
ATOM 843 C C . GLU A 1 114 ? 15.205 -2.394 -12.017 1.00 91.75 114 GLU A C 1
ATOM 845 O O . GLU A 1 114 ? 16.377 -2.724 -11.832 1.00 91.75 114 GLU A O 1
ATOM 850 N N . ALA A 1 115 ? 14.690 -1.323 -11.420 1.00 87.81 115 ALA A N 1
ATOM 851 C CA . ALA A 1 115 ? 15.476 -0.376 -10.660 1.00 87.81 115 ALA A CA 1
ATOM 852 C C . ALA A 1 115 ? 15.497 -0.759 -9.179 1.00 87.81 115 ALA A C 1
ATOM 854 O O . ALA A 1 115 ? 14.469 -1.097 -8.586 1.00 87.81 115 ALA A O 1
ATOM 855 N N . LEU A 1 116 ? 16.672 -0.637 -8.551 1.00 91.38 116 LEU A N 1
ATOM 856 C CA . LEU A 1 116 ? 16.831 -0.716 -7.094 1.00 91.38 116 LEU A CA 1
ATOM 857 C C . LEU A 1 116 ? 16.205 -1.990 -6.480 1.00 91.38 116 LEU A C 1
ATOM 859 O O . LEU A 1 116 ? 15.607 -1.934 -5.405 1.00 91.38 116 LEU A O 1
ATOM 863 N N . LEU A 1 117 ? 16.341 -3.148 -7.141 1.00 92.56 117 LEU A N 1
ATOM 864 C CA . LEU A 1 117 ? 15.685 -4.403 -6.737 1.00 92.56 117 LEU A CA 1
ATOM 865 C C . LEU A 1 117 ? 15.879 -4.786 -5.252 1.00 92.56 117 LEU A C 1
ATOM 867 O O . LEU A 1 117 ? 14.893 -5.192 -4.628 1.00 92.56 117 LEU A O 1
ATOM 871 N N . PRO A 1 118 ? 17.070 -4.621 -4.630 1.00 94.06 118 PRO A N 1
ATOM 872 C CA . PRO A 1 118 ? 17.230 -4.878 -3.197 1.00 94.06 118 PRO A CA 1
ATOM 873 C C . PRO A 1 118 ? 16.362 -3.963 -2.327 1.00 94.06 118 PRO A C 1
ATOM 875 O O . PRO A 1 118 ? 15.716 -4.430 -1.389 1.00 94.06 118 PRO A O 1
ATOM 878 N N . LEU A 1 119 ? 16.290 -2.672 -2.667 1.00 95.31 119 LEU A N 1
ATOM 879 C CA . LEU A 1 119 ? 15.455 -1.701 -1.962 1.00 95.31 119 LEU A CA 1
ATOM 880 C C . LEU A 1 119 ? 13.972 -2.020 -2.155 1.00 95.31 119 LEU A C 1
ATOM 882 O O . LEU A 1 119 ? 13.223 -2.040 -1.182 1.00 95.31 119 LEU A O 1
ATOM 886 N N . ALA A 1 120 ? 13.549 -2.323 -3.385 1.00 95.56 120 ALA A N 1
ATOM 887 C CA . ALA A 1 120 ? 12.170 -2.703 -3.671 1.00 95.56 120 ALA A CA 1
ATOM 888 C C . ALA A 1 120 ? 11.755 -3.961 -2.889 1.00 95.56 120 ALA A C 1
ATOM 890 O O . ALA A 1 120 ? 10.673 -4.003 -2.303 1.00 95.56 120 ALA A O 1
ATOM 891 N N . SER A 1 121 ? 12.638 -4.962 -2.811 1.00 96.31 121 SER A N 1
ATOM 892 C CA . SER A 1 121 ? 12.426 -6.142 -1.971 1.00 96.31 121 SER A CA 1
ATOM 893 C C . SER A 1 121 ? 12.300 -5.760 -0.495 1.00 96.31 121 SER A C 1
ATOM 895 O O . SER A 1 121 ? 11.321 -6.138 0.151 1.00 96.31 121 SER A O 1
ATOM 897 N N . GLY A 1 122 ? 13.233 -4.963 0.033 1.00 97.94 122 GLY A N 1
ATOM 898 C CA . GLY A 1 122 ? 13.209 -4.510 1.424 1.00 97.94 122 GLY A CA 1
ATOM 899 C C . GLY A 1 122 ? 11.922 -3.766 1.782 1.00 97.94 122 GLY A C 1
ATOM 900 O O . GLY A 1 122 ? 11.288 -4.093 2.784 1.00 97.94 122 GLY A O 1
ATOM 901 N N . LEU A 1 123 ? 11.486 -2.829 0.937 1.00 97.44 123 LEU A N 1
ATOM 902 C CA . LEU A 1 123 ? 10.241 -2.072 1.107 1.00 97.44 123 LEU A CA 1
ATOM 903 C C . LEU A 1 123 ? 9.013 -2.986 1.129 1.00 97.44 123 LEU A C 1
ATOM 905 O O . LEU A 1 123 ? 8.175 -2.870 2.025 1.00 97.44 123 LEU A O 1
ATOM 909 N N . PHE A 1 124 ? 8.930 -3.925 0.183 1.00 98.19 124 PHE A N 1
ATOM 910 C CA . PHE A 1 124 ? 7.804 -4.850 0.094 1.00 98.19 124 PHE A CA 1
ATOM 911 C C . PHE A 1 124 ? 7.692 -5.736 1.338 1.00 98.19 124 PHE A C 1
ATOM 913 O O . PHE A 1 124 ? 6.629 -5.812 1.955 1.00 98.19 124 PHE A O 1
ATOM 920 N N . HIS A 1 125 ? 8.793 -6.379 1.737 1.00 98.00 125 HIS A N 1
ATOM 921 C CA . HIS A 1 125 ? 8.791 -7.284 2.886 1.00 98.00 125 HIS A CA 1
ATOM 922 C C . HIS A 1 125 ? 8.615 -6.527 4.203 1.00 98.00 125 HIS A C 1
ATOM 924 O O . HIS A 1 125 ? 7.872 -6.987 5.063 1.00 98.00 125 HIS A O 1
ATOM 930 N N . SER A 1 126 ? 9.221 -5.346 4.350 1.00 97.81 126 SER A N 1
ATOM 931 C CA . SER A 1 126 ? 9.029 -4.506 5.540 1.00 97.81 126 SER A CA 1
ATOM 932 C C . SER A 1 126 ? 7.578 -4.051 5.670 1.00 97.81 126 SER A C 1
ATOM 934 O O . SER A 1 126 ? 7.005 -4.130 6.754 1.00 97.81 126 SER A O 1
ATOM 936 N N . GLY A 1 127 ? 6.957 -3.637 4.561 1.00 98.00 127 GLY A N 1
ATOM 937 C CA . GLY A 1 127 ? 5.538 -3.294 4.525 1.00 98.00 127 GLY A CA 1
ATOM 938 C C . GLY A 1 127 ? 4.652 -4.475 4.927 1.00 98.00 127 GLY A C 1
ATOM 939 O O . GLY A 1 127 ? 3.788 -4.318 5.791 1.00 98.00 127 GLY A O 1
ATOM 940 N N . LEU A 1 128 ? 4.916 -5.666 4.381 1.00 97.69 128 LEU A N 1
ATOM 941 C CA . LEU A 1 128 ? 4.184 -6.892 4.709 1.00 97.69 128 LEU A CA 1
ATOM 942 C C . LEU A 1 128 ? 4.341 -7.285 6.185 1.00 97.69 128 LEU A C 1
ATOM 944 O O . LEU A 1 128 ? 3.346 -7.507 6.873 1.00 97.69 128 LEU A O 1
ATOM 948 N N . LEU A 1 129 ? 5.579 -7.347 6.682 1.00 98.44 129 LEU A N 1
ATOM 949 C CA . LEU A 1 129 ? 5.883 -7.717 8.067 1.00 98.44 129 LEU A CA 1
ATOM 950 C C . LEU A 1 129 ? 5.271 -6.730 9.058 1.00 98.44 129 LEU A C 1
ATOM 952 O O . LEU A 1 129 ? 4.691 -7.152 10.057 1.00 98.44 129 LEU A O 1
ATOM 956 N N . LEU A 1 130 ? 5.330 -5.429 8.759 1.00 98.06 130 LEU A N 1
ATOM 957 C CA . LEU A 1 130 ? 4.663 -4.411 9.562 1.00 98.06 130 LEU A CA 1
ATOM 958 C C . LEU A 1 130 ? 3.150 -4.658 9.600 1.00 98.06 130 LEU A C 1
ATOM 960 O O . LEU A 1 130 ? 2.566 -4.672 10.678 1.00 98.06 130 LEU A O 1
ATOM 964 N N . GLY A 1 131 ? 2.517 -4.919 8.454 1.00 96.81 131 GLY A N 1
ATOM 965 C CA . GLY A 1 131 ? 1.080 -5.199 8.383 1.00 96.81 131 GLY A CA 1
ATOM 966 C C . GLY A 1 131 ? 0.672 -6.422 9.210 1.00 96.81 131 GLY A C 1
ATOM 967 O O . GLY A 1 131 ? -0.301 -6.366 9.966 1.00 96.81 131 GLY A O 1
ATOM 968 N N . LEU A 1 132 ? 1.453 -7.502 9.131 1.00 97.12 132 LEU A N 1
ATOM 969 C CA . LEU A 1 132 ? 1.239 -8.714 9.927 1.00 97.12 132 LEU A CA 1
ATOM 970 C C . LEU A 1 132 ? 1.424 -8.457 11.429 1.00 97.12 132 LEU A C 1
ATOM 972 O O . LEU A 1 132 ? 0.600 -8.902 12.229 1.00 97.12 132 LEU A O 1
ATOM 976 N N . ALA A 1 133 ? 2.452 -7.700 11.819 1.00 97.12 133 ALA A N 1
ATOM 977 C CA . ALA A 1 133 ? 2.691 -7.338 13.215 1.00 97.12 133 ALA A CA 1
ATOM 978 C C . ALA A 1 133 ? 1.544 -6.492 13.795 1.00 97.12 133 ALA A C 1
ATOM 980 O O . ALA A 1 133 ? 1.094 -6.740 14.916 1.00 97.12 133 ALA A O 1
ATOM 981 N N . LEU A 1 134 ? 1.017 -5.535 13.021 1.00 96.00 134 LEU A N 1
ATOM 982 C CA . LEU A 1 134 ? -0.141 -4.727 13.419 1.00 96.00 134 LEU A CA 1
ATOM 983 C C . LEU A 1 134 ? -1.406 -5.584 13.577 1.00 96.00 134 LEU A C 1
ATOM 985 O O . LEU A 1 134 ? -2.160 -5.389 14.533 1.00 96.00 134 LEU A O 1
ATOM 989 N N . ALA A 1 135 ? -1.627 -6.546 12.676 1.00 93.94 135 ALA A N 1
ATOM 990 C CA . ALA A 1 135 ? -2.763 -7.463 12.749 1.00 93.94 135 ALA A CA 1
ATOM 991 C C . ALA A 1 135 ? -2.683 -8.378 13.980 1.00 93.94 135 ALA A C 1
ATOM 993 O O . ALA A 1 135 ? -3.675 -8.547 14.694 1.00 93.94 135 ALA A O 1
ATOM 994 N N . ALA A 1 136 ? -1.494 -8.913 14.272 1.00 93.38 136 ALA A N 1
ATOM 995 C CA . ALA A 1 136 ? -1.253 -9.709 15.470 1.00 93.38 136 ALA A CA 1
ATOM 996 C C . ALA A 1 136 ? -1.477 -8.884 16.750 1.00 93.38 136 ALA A C 1
ATOM 998 O O . ALA A 1 136 ? -2.191 -9.327 17.651 1.00 93.38 136 ALA A O 1
ATOM 999 N N . GLY A 1 137 ? -0.937 -7.661 16.808 1.00 92.12 137 GLY A N 1
ATOM 1000 C CA . GLY A 1 137 ? -1.104 -6.752 17.945 1.00 92.12 137 GLY A CA 1
ATOM 1001 C C . GLY A 1 137 ? -2.565 -6.371 18.210 1.00 92.12 137 GLY A C 1
ATOM 1002 O O . GLY A 1 137 ? -3.022 -6.452 19.350 1.00 92.12 137 GLY A O 1
ATOM 1003 N N . ASP A 1 138 ? -3.327 -6.030 17.164 1.00 88.38 138 ASP A N 1
ATOM 1004 C CA . ASP A 1 138 ? -4.766 -5.733 17.274 1.00 88.38 138 ASP A CA 1
ATOM 1005 C C . ASP A 1 138 ? -5.562 -6.946 17.788 1.00 88.38 138 ASP A C 1
ATOM 1007 O O . ASP A 1 138 ? -6.469 -6.801 18.610 1.00 88.38 138 ASP A O 1
ATOM 1011 N N . GLY A 1 139 ? -5.199 -8.156 17.352 1.00 85.12 139 GLY A N 1
ATOM 1012 C CA . GLY A 1 139 ? -5.806 -9.397 17.835 1.00 85.12 139 GLY A CA 1
ATOM 1013 C C . GLY A 1 139 ? -5.516 -9.678 19.313 1.00 85.12 139 GLY A C 1
ATOM 1014 O O . GLY A 1 139 ? -6.423 -10.054 20.055 1.00 85.12 139 GLY A O 1
ATOM 1015 N N . LEU A 1 140 ? -4.275 -9.470 19.762 1.00 85.00 140 LEU A N 1
ATOM 1016 C CA . LEU A 1 140 ? -3.877 -9.679 21.160 1.00 85.00 140 LEU A CA 1
ATOM 1017 C C . LEU A 1 140 ? -4.580 -8.709 22.115 1.00 85.00 140 LEU A C 1
ATOM 1019 O O . LEU A 1 140 ? -5.039 -9.126 23.178 1.00 85.00 140 LEU A O 1
ATOM 1023 N N . LEU A 1 141 ? -4.709 -7.436 21.725 1.00 83.25 141 LEU A N 1
ATOM 1024 C CA . LEU A 1 141 ? -5.420 -6.432 22.521 1.00 83.25 141 LEU A CA 1
ATOM 1025 C C . LEU A 1 141 ? -6.898 -6.795 22.709 1.00 83.25 141 LEU A C 1
ATOM 1027 O O . LEU A 1 141 ? -7.429 -6.631 23.804 1.00 83.25 141 LEU A O 1
ATOM 1031 N N . LYS A 1 142 ? -7.548 -7.342 21.674 1.00 84.19 142 LYS A N 1
ATOM 1032 C CA . LYS A 1 142 ? -8.943 -7.801 21.767 1.00 84.19 142 LYS A CA 1
ATOM 1033 C C . LYS A 1 142 ? -9.110 -8.992 22.712 1.00 84.19 142 LYS A C 1
ATOM 1035 O O . LYS A 1 142 ? -10.054 -8.984 23.490 1.00 84.19 142 LYS A O 1
ATOM 1040 N N . ARG A 1 143 ? -8.196 -9.973 22.684 1.00 87.31 143 ARG A N 1
ATOM 1041 C CA . ARG A 1 143 ? -8.260 -11.154 23.572 1.00 87.31 143 ARG A CA 1
ATOM 1042 C C . ARG A 1 143 ? -8.106 -10.784 25.048 1.00 87.31 143 ARG A C 1
ATOM 1044 O O . ARG A 1 143 ? -8.875 -11.251 25.874 1.00 87.31 143 ARG A O 1
ATOM 1051 N N . ARG A 1 144 ? -7.161 -9.895 25.375 1.00 86.94 144 ARG A N 1
ATOM 1052 C CA . ARG A 1 144 ? -6.956 -9.429 26.761 1.00 86.94 144 ARG A CA 1
ATOM 1053 C C . ARG A 1 144 ? -8.155 -8.673 27.329 1.00 86.94 144 ARG A C 1
ATOM 1055 O O . ARG A 1 144 ? -8.338 -8.661 28.532 1.00 86.94 144 ARG A O 1
ATOM 1062 N N . ALA A 1 145 ? -8.940 -8.018 26.476 1.00 85.06 145 ALA A N 1
ATOM 1063 C CA . ALA A 1 145 ? -10.158 -7.335 26.899 1.00 85.06 145 ALA A CA 1
ATOM 1064 C C . ALA A 1 145 ? -11.348 -8.293 27.092 1.00 85.06 145 ALA A C 1
ATOM 1066 O O . ALA A 1 145 ? -12.330 -7.901 27.717 1.00 85.06 145 ALA A O 1
ATOM 1067 N N . SER A 1 146 ? -11.291 -9.505 26.524 1.00 86.88 146 SER A N 1
ATOM 1068 C CA . SER A 1 146 ? -12.359 -10.506 26.617 1.00 86.88 146 SER A CA 1
ATOM 1069 C C . SER A 1 146 ? -12.158 -11.544 27.720 1.00 86.88 146 SER A C 1
ATOM 1071 O O . SER A 1 146 ? -13.140 -12.186 28.074 1.00 86.88 146 SER A O 1
ATOM 1073 N N . ASP A 1 147 ? -10.943 -11.705 28.254 1.00 87.06 147 ASP A N 1
ATOM 1074 C CA . ASP A 1 147 ? -10.716 -12.478 29.480 1.00 87.06 147 ASP A CA 1
ATOM 1075 C C . ASP A 1 147 ? -11.015 -11.577 30.690 1.00 87.06 147 ASP A C 1
ATOM 1077 O O . ASP A 1 147 ? -10.246 -10.643 30.952 1.00 87.06 147 ASP A O 1
ATOM 1081 N N . PRO A 1 148 ? -12.129 -11.782 31.422 1.00 74.56 148 PRO A N 1
ATOM 1082 C CA . PRO A 1 148 ? -12.271 -11.175 32.736 1.00 74.56 148 PRO A CA 1
ATOM 1083 C C . PRO A 1 148 ? -11.154 -11.746 33.612 1.00 74.56 148 PRO A C 1
ATOM 1085 O O . PRO A 1 148 ? -10.947 -12.954 33.633 1.00 74.56 148 PRO A O 1
ATOM 1088 N N . ALA A 1 149 ? -10.394 -10.878 34.274 1.00 73.50 149 ALA A N 1
ATOM 1089 C CA . ALA A 1 149 ? -9.399 -11.321 35.239 1.00 73.50 149 ALA A CA 1
ATOM 1090 C C . ALA A 1 149 ? -10.089 -12.203 36.295 1.00 73.50 149 ALA A C 1
ATOM 1092 O O . ALA A 1 149 ? -11.027 -11.729 36.941 1.00 73.50 149 ALA A O 1
ATOM 1093 N N . ASP A 1 150 ? -9.647 -13.458 36.404 1.00 56.19 150 ASP A N 1
ATOM 1094 C CA . ASP A 1 150 ? -9.965 -14.360 37.517 1.00 56.19 150 ASP A CA 1
ATOM 1095 C C . ASP A 1 150 ? -9.438 -13.796 38.848 1.00 56.19 150 ASP A C 1
ATOM 1097 O O . ASP A 1 150 ? -8.297 -13.265 38.865 1.00 56.19 150 ASP A O 1
#